Protein AF-A0A9K3HGU0-F1 (afdb_monomer_lite)

Secondary structure (DSSP, 8-state):
-EEEEEEETTTEEEEEEPHHHHHHHHHHHHHH-GGGGS---S--EEEEE----BTTS---HHHHHHHHHHHHHHHHHHHTT-EEEEE---B--STHHHHHHHHHHHHTTHHHHHHHHH--

Radius of gyration: 27.9 Å; chains: 1; bounding box: 53×41×74 Å

Structure (mmCIF, N/CA/C/O backbone):
data_AF-A0A9K3HGU0-F1
#
_entry.id   AF-A0A9K3HGU0-F1
#
loop_
_atom_site.group_PDB
_atom_site.id
_atom_site.type_symbol
_atom_site.label_atom_id
_atom_site.label_alt_id
_atom_site.label_comp_id
_atom_site.label_asym_id
_atom_site.label_entity_id
_atom_site.label_seq_id
_atom_site.pdbx_PDB_ins_code
_atom_site.Cartn_x
_atom_site.Cartn_y
_atom_site.Cartn_z
_atom_site.occupancy
_atom_site.B_iso_or_equiv
_atom_site.auth_seq_id
_atom_site.auth_comp_id
_atom_site.auth_asym_id
_atom_site.auth_atom_id
_atom_site.pdbx_PDB_model_num
ATOM 1 N N . MET A 1 1 ? -20.129 0.183 22.447 1.00 88.69 1 MET A N 1
ATOM 2 C CA . MET A 1 1 ? -18.922 0.789 21.840 1.00 88.69 1 MET A CA 1
ATOM 3 C C . MET A 1 1 ? -18.444 1.944 22.696 1.00 88.69 1 MET A C 1
ATOM 5 O O . MET A 1 1 ? -17.322 1.889 23.173 1.00 88.69 1 MET A O 1
ATOM 9 N N . ILE A 1 2 ? -19.290 2.945 22.929 1.00 96.25 2 ILE A N 1
ATOM 10 C CA . ILE A 1 2 ? -18.988 4.071 23.816 1.00 96.25 2 ILE A CA 1
ATOM 11 C C . ILE A 1 2 ? -19.365 3.699 25.256 1.00 96.25 2 ILE A C 1
ATOM 13 O O . ILE A 1 2 ? -20.399 3.070 25.466 1.00 96.25 2 ILE A O 1
ATOM 17 N N . GLU A 1 3 ? -18.506 4.040 26.212 1.00 97.25 3 GLU A N 1
ATOM 18 C CA . GLU A 1 3 ? -18.745 3.924 27.656 1.00 97.25 3 GLU A CA 1
ATOM 19 C C . GLU A 1 3 ? -19.292 5.232 28.226 1.00 97.25 3 GLU A C 1
ATOM 21 O O . GLU A 1 3 ? -20.269 5.224 28.966 1.00 97.25 3 GLU A O 1
ATOM 26 N N . SER A 1 4 ? -18.685 6.359 27.855 1.00 96.81 4 SER A N 1
ATOM 27 C CA . SER A 1 4 ? -19.144 7.685 28.256 1.00 96.81 4 SER A CA 1
ATOM 28 C C . SER A 1 4 ? -18.689 8.757 27.270 1.00 96.81 4 SER A C 1
ATOM 30 O O . SER A 1 4 ? -17.718 8.576 26.533 1.00 96.81 4 SER A O 1
ATOM 32 N N . CYS A 1 5 ? -19.393 9.887 27.278 1.00 97.00 5 CYS A N 1
ATOM 33 C CA . CYS A 1 5 ? -18.985 11.109 26.597 1.00 97.00 5 CYS A CA 1
ATOM 34 C C . CYS A 1 5 ? -18.947 12.254 27.611 1.00 97.00 5 CYS A C 1
ATOM 36 O O . CYS A 1 5 ? -19.800 12.315 28.496 1.00 97.00 5 CYS A O 1
ATOM 38 N N . SER A 1 6 ? -17.994 13.171 27.478 1.00 96.50 6 SER A N 1
ATOM 39 C CA . SER A 1 6 ? -17.927 14.380 28.302 1.00 96.50 6 SER A CA 1
ATOM 40 C C . SER A 1 6 ? -17.527 15.592 27.475 1.00 96.50 6 SER A C 1
ATOM 42 O O . SER A 1 6 ? -16.847 15.468 26.457 1.00 96.50 6 SER A O 1
ATOM 44 N N . ILE A 1 7 ? -17.968 16.772 27.906 1.00 96.81 7 ILE A N 1
ATOM 45 C CA . ILE A 1 7 ? -17.569 18.039 27.294 1.00 96.81 7 ILE A CA 1
ATOM 46 C C . ILE A 1 7 ? -16.316 18.540 28.015 1.00 96.81 7 ILE A C 1
ATOM 48 O O . ILE A 1 7 ? -16.264 18.525 29.245 1.00 96.81 7 ILE A O 1
ATOM 52 N N . ALA A 1 8 ? -15.313 18.980 27.261 1.00 94.56 8 ALA A N 1
ATOM 53 C CA . ALA A 1 8 ? -14.087 19.561 27.790 1.00 94.56 8 ALA A CA 1
ATOM 54 C C . ALA A 1 8 ? -13.837 20.962 27.220 1.00 94.56 8 ALA A C 1
ATOM 56 O O . ALA A 1 8 ? -13.962 21.200 26.015 1.00 94.56 8 ALA A O 1
ATOM 57 N N . GLY A 1 9 ? -13.442 21.885 28.101 1.00 90.75 9 GLY A N 1
ATOM 58 C CA . GLY A 1 9 ? -13.073 23.253 27.738 1.00 90.75 9 GLY A CA 1
ATOM 59 C C . GLY A 1 9 ? -14.160 23.966 26.914 1.00 90.75 9 GLY A C 1
ATOM 60 O O . GLY A 1 9 ? -15.333 23.890 27.277 1.00 90.75 9 GLY A O 1
ATOM 61 N N . PRO A 1 10 ? -13.807 24.642 25.804 1.00 92.75 10 PRO A N 1
ATOM 62 C CA . PRO A 1 10 ? -14.727 25.484 25.034 1.00 92.75 10 PRO A CA 1
ATOM 63 C C . PRO A 1 10 ? -15.706 24.707 24.130 1.00 92.75 10 PRO A C 1
ATOM 65 O O . PRO A 1 10 ? -16.311 25.310 23.249 1.00 92.75 10 PRO A O 1
ATOM 68 N N . GLY A 1 11 ? -15.862 23.388 24.312 1.00 94.38 11 GLY A N 1
ATOM 69 C CA . GLY A 1 11 ? -16.813 22.575 23.540 1.00 94.38 11 GLY A CA 1
ATOM 70 C C . GLY A 1 11 ? -16.237 21.323 22.874 1.00 94.38 11 GLY A C 1
ATOM 71 O O . GLY A 1 11 ? -16.867 20.782 21.968 1.00 94.38 11 GLY A O 1
ATOM 72 N N . PHE A 1 12 ? -15.064 20.835 23.290 1.00 96.69 12 PHE A N 1
ATOM 73 C CA . PHE A 1 12 ? -14.577 19.534 22.823 1.00 96.69 12 PHE A CA 1
ATOM 74 C C . PHE A 1 12 ? -15.437 18.403 23.385 1.00 96.69 12 PHE A C 1
ATOM 76 O O . PHE A 1 12 ? -15.878 18.476 24.530 1.00 96.69 12 PHE A O 1
ATOM 83 N N . ILE A 1 13 ? -15.632 17.337 22.607 1.00 96.50 13 ILE A N 1
ATOM 84 C CA . ILE A 1 13 ? -16.327 16.126 23.051 1.00 96.50 13 ILE A CA 1
ATOM 85 C C . ILE A 1 13 ? -15.296 15.015 23.216 1.00 96.50 13 ILE A C 1
ATOM 87 O O . ILE A 1 13 ? -14.752 14.501 22.239 1.00 96.50 13 ILE A O 1
ATOM 91 N N . ASN A 1 14 ? -15.057 14.620 24.460 1.00 97.19 14 ASN A N 1
ATOM 92 C CA . ASN A 1 14 ? -14.276 13.438 24.782 1.00 97.19 14 ASN A CA 1
ATOM 93 C C . ASN A 1 14 ? -15.184 12.214 24.724 1.00 97.19 14 ASN A C 1
ATOM 95 O O . ASN A 1 14 ? -16.240 12.196 25.353 1.00 97.19 14 ASN A O 1
ATOM 99 N N . VAL A 1 15 ? -14.758 11.177 24.005 1.00 97.50 15 VAL A N 1
ATOM 100 C CA . VAL A 1 15 ? -15.479 9.904 23.899 1.00 97.50 15 VAL A CA 1
ATOM 101 C C . VAL A 1 15 ? -14.618 8.807 24.508 1.00 97.50 15 VAL A C 1
ATOM 103 O O . VAL A 1 15 ? -13.548 8.487 23.991 1.00 97.50 15 VAL A O 1
ATOM 106 N N . LYS A 1 16 ? -15.086 8.205 25.601 1.00 97.50 16 LYS A N 1
ATOM 107 C CA . LYS A 1 16 ? -14.457 7.032 26.207 1.00 97.50 16 LYS A CA 1
ATOM 108 C C . LYS A 1 16 ? -15.035 5.773 25.571 1.00 97.50 16 LYS A C 1
ATOM 110 O O . LYS A 1 16 ? -16.247 5.560 25.587 1.00 97.50 16 LYS A O 1
ATOM 115 N N . LEU A 1 17 ? -14.176 4.926 25.015 1.00 98.06 17 LEU A N 1
ATOM 116 C CA . LEU A 1 17 ? -14.574 3.619 24.492 1.00 98.06 17 LEU A CA 1
ATOM 117 C C . LEU A 1 17 ? -14.695 2.598 25.630 1.00 98.06 17 LEU A C 1
ATOM 119 O O . LEU A 1 17 ? -13.874 2.584 26.539 1.00 98.06 17 LEU A O 1
ATOM 123 N N . SER A 1 18 ? -15.693 1.718 25.546 1.00 98.25 18 SER A N 1
ATOM 124 C CA . SER A 1 18 ? -15.898 0.634 26.515 1.00 98.25 18 SER A CA 1
ATOM 125 C C . SER A 1 18 ? -14.789 -0.407 26.428 1.00 98.25 18 SER A C 1
ATOM 127 O O . SER A 1 18 ? -14.543 -0.983 25.364 1.00 98.25 18 SER A O 1
ATOM 129 N N . THR A 1 19 ? -14.185 -0.717 27.576 1.00 97.81 19 THR A N 1
ATOM 130 C CA . THR A 1 19 ? -13.157 -1.759 27.709 1.00 97.81 19 THR A CA 1
ATOM 131 C C . THR A 1 19 ? -13.665 -3.126 27.253 1.00 97.81 19 THR A C 1
ATOM 133 O O . THR A 1 19 ? -12.965 -3.828 26.529 1.00 97.81 19 THR A O 1
ATOM 136 N N . GLN A 1 20 ? -14.902 -3.498 27.604 1.00 97.69 20 GLN A N 1
ATOM 137 C CA . GLN A 1 20 ? -15.508 -4.765 27.178 1.00 97.69 20 GLN A CA 1
ATOM 138 C C . GLN A 1 20 ? -15.674 -4.817 25.657 1.00 97.69 20 GLN A C 1
ATOM 140 O O . GLN A 1 20 ? -15.441 -5.855 25.036 1.00 97.69 20 GLN A O 1
ATOM 145 N N . TRP A 1 21 ? -16.050 -3.692 25.039 1.00 97.00 21 TRP A N 1
ATOM 146 C CA . TRP A 1 21 ? -16.152 -3.605 23.586 1.00 97.00 21 TRP A CA 1
ATOM 147 C C . TRP A 1 21 ? -14.779 -3.744 22.915 1.00 97.00 21 TRP A C 1
ATOM 149 O O . TRP A 1 21 ? -14.661 -4.516 21.967 1.00 97.00 21 TRP A O 1
ATOM 159 N N . ILE A 1 22 ? -13.739 -3.071 23.425 1.00 96.38 22 ILE A N 1
ATOM 160 C CA . ILE A 1 22 ? -12.362 -3.201 22.915 1.00 96.38 22 ILE A CA 1
ATOM 161 C C . ILE A 1 22 ? -11.868 -4.649 23.049 1.00 96.38 22 ILE A C 1
ATOM 163 O O . ILE A 1 22 ? -11.382 -5.216 22.072 1.00 96.38 22 ILE A O 1
ATOM 167 N N . ALA A 1 23 ? -12.044 -5.271 24.218 1.00 96.88 23 ALA A N 1
ATOM 168 C CA . ALA A 1 23 ? -11.620 -6.648 24.471 1.00 96.88 23 ALA A CA 1
ATOM 169 C C . ALA A 1 23 ? -12.283 -7.635 23.500 1.00 96.88 23 ALA A C 1
ATOM 171 O O . ALA A 1 23 ? -11.595 -8.434 22.866 1.00 96.88 23 ALA A O 1
ATOM 172 N N . LYS A 1 24 ? -13.604 -7.518 23.302 1.00 95.44 24 LYS A N 1
ATOM 173 C CA . LYS A 1 24 ? -14.336 -8.340 22.329 1.00 95.44 24 LYS A CA 1
ATOM 174 C C . LYS A 1 24 ? -13.824 -8.127 20.903 1.00 95.44 24 LYS A C 1
ATOM 176 O O . LYS A 1 24 ? -13.688 -9.080 20.147 1.00 95.44 24 LYS A O 1
ATOM 181 N N . ARG A 1 25 ? -13.509 -6.886 20.522 1.00 93.19 25 ARG A N 1
ATOM 182 C CA . ARG A 1 25 ? -12.951 -6.588 19.197 1.00 93.19 25 ARG A CA 1
ATOM 183 C C . ARG A 1 25 ? -11.579 -7.235 18.993 1.00 93.19 25 ARG A C 1
ATOM 185 O O . ARG A 1 25 ? -11.366 -7.846 17.951 1.00 93.19 25 ARG A O 1
ATOM 192 N N . ILE A 1 26 ? -10.686 -7.156 19.976 1.00 94.12 26 ILE A N 1
ATOM 193 C CA . ILE A 1 26 ? -9.373 -7.819 19.916 1.00 94.12 26 ILE A CA 1
ATOM 194 C C . ILE A 1 26 ? -9.542 -9.342 19.842 1.00 94.12 26 ILE A C 1
ATOM 196 O O . ILE A 1 26 ? -8.892 -9.984 19.023 1.00 94.12 26 ILE A O 1
ATOM 200 N N . GLN A 1 27 ? -10.449 -9.923 20.632 1.00 95.19 27 GLN A N 1
ATOM 201 C CA . GLN A 1 27 ? -10.735 -11.359 20.587 1.00 95.19 27 GLN A CA 1
ATOM 202 C C . GLN A 1 27 ? -11.214 -11.807 19.199 1.00 95.19 27 GLN A C 1
ATOM 204 O O . GLN A 1 27 ? -10.712 -12.800 18.675 1.00 95.19 27 GLN A O 1
ATOM 209 N N . ASN A 1 28 ? -12.128 -11.057 18.577 1.00 93.69 28 ASN A N 1
ATOM 210 C CA . ASN A 1 28 ? -12.572 -11.331 17.210 1.00 93.69 28 ASN A CA 1
ATOM 211 C C . ASN A 1 28 ? -11.401 -11.250 16.215 1.00 93.69 28 ASN A C 1
ATOM 213 O O . ASN A 1 28 ? -11.264 -12.112 15.363 1.00 93.69 28 ASN A O 1
ATOM 217 N N . MET A 1 29 ? -10.498 -10.271 16.350 1.00 93.56 29 MET A N 1
ATOM 218 C CA . MET A 1 29 ? -9.301 -10.182 15.496 1.00 93.56 29 MET A CA 1
ATOM 219 C C . MET A 1 29 ? -8.394 -11.417 15.613 1.00 93.56 29 MET A C 1
ATOM 221 O O . MET A 1 29 ? -7.845 -11.872 14.614 1.00 93.56 29 MET A O 1
ATOM 225 N N . LEU A 1 30 ? -8.230 -11.952 16.827 1.00 94.00 30 LEU A N 1
ATOM 226 C CA . LEU A 1 30 ? -7.400 -13.133 17.084 1.00 94.00 30 LEU A CA 1
ATOM 227 C C . LEU A 1 30 ? -8.039 -14.435 16.582 1.00 94.00 30 LEU A C 1
ATOM 229 O O . LEU A 1 30 ? -7.318 -15.357 16.216 1.00 94.00 30 LEU A O 1
ATOM 233 N N . THR A 1 31 ? -9.370 -14.517 16.590 1.00 95.56 31 THR A N 1
ATOM 234 C CA . THR A 1 31 ? -10.122 -15.734 16.235 1.00 95.56 31 THR A CA 1
ATOM 235 C C . THR A 1 31 ? -10.504 -15.778 14.758 1.00 95.56 31 THR A C 1
ATOM 237 O O . THR A 1 31 ? -10.303 -16.801 14.112 1.00 95.56 31 THR A O 1
ATOM 240 N N . ASP A 1 32 ? -10.979 -14.660 14.210 1.00 93.81 32 ASP A N 1
ATOM 241 C CA . ASP A 1 32 ? -11.425 -14.541 12.818 1.00 93.81 32 ASP A CA 1
ATOM 242 C C . ASP A 1 32 ? -10.279 -14.143 11.862 1.00 93.81 32 ASP A C 1
ATOM 244 O O . ASP A 1 32 ? -10.430 -14.186 10.640 1.00 93.81 32 ASP A O 1
ATOM 248 N N . GLY A 1 33 ? -9.121 -13.751 12.409 1.00 92.50 33 GLY A N 1
ATOM 249 C CA . GLY A 1 33 ? -7.936 -13.319 11.667 1.00 92.50 33 GLY A CA 1
ATOM 250 C C . GLY A 1 33 ? -7.921 -11.823 11.330 1.00 92.50 33 GLY A C 1
ATOM 251 O O . GLY A 1 33 ? -8.960 -11.166 11.205 1.00 92.50 33 GLY A O 1
ATOM 252 N N . ILE A 1 34 ? -6.713 -11.271 11.151 1.00 90.62 34 ILE A N 1
ATOM 253 C CA . ILE A 1 34 ? -6.501 -9.829 10.931 1.00 90.62 34 ILE A CA 1
ATOM 254 C C . ILE A 1 34 ? -7.133 -9.331 9.625 1.00 90.62 34 ILE A C 1
ATOM 256 O O . ILE A 1 34 ? -7.634 -8.216 9.574 1.00 90.62 34 ILE A O 1
ATOM 260 N N . ASP A 1 35 ? -7.230 -10.187 8.609 1.00 86.94 35 ASP A N 1
ATOM 261 C CA . ASP A 1 35 ? -7.841 -9.884 7.312 1.00 86.94 35 ASP A CA 1
ATOM 262 C C . ASP A 1 35 ? -9.284 -9.368 7.398 1.00 86.94 35 ASP A C 1
ATOM 264 O O . ASP A 1 35 ? -9.722 -8.598 6.541 1.00 86.94 35 ASP A O 1
ATOM 268 N N . THR A 1 36 ? -10.033 -9.752 8.437 1.00 84.94 36 THR A N 1
ATOM 269 C CA . THR A 1 36 ? -11.402 -9.257 8.668 1.00 84.94 36 THR A CA 1
ATOM 270 C C . THR A 1 36 ? -11.454 -7.768 9.017 1.00 84.94 36 THR A C 1
ATOM 272 O O . THR A 1 36 ? -12.505 -7.137 8.889 1.00 84.94 36 THR A O 1
ATOM 275 N N . TRP A 1 37 ? -10.316 -7.190 9.407 1.00 89.31 37 TRP A N 1
ATOM 276 C CA . TRP A 1 37 ? -10.149 -5.779 9.750 1.00 89.31 37 TRP A CA 1
ATOM 277 C C . TRP A 1 37 ? -9.667 -4.918 8.590 1.00 89.31 37 TRP A C 1
ATOM 279 O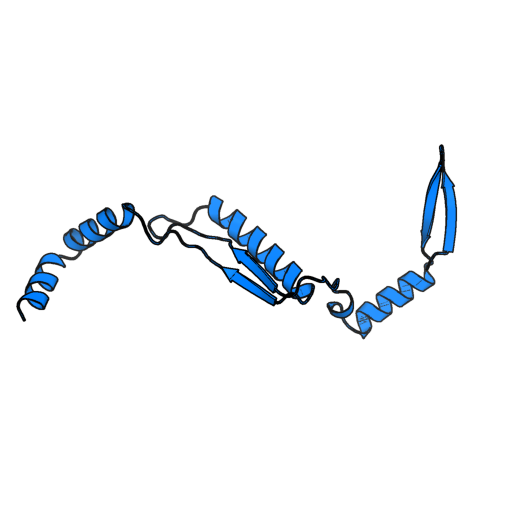 O . TRP A 1 37 ? -9.536 -3.702 8.750 1.00 89.31 37 TRP A O 1
ATOM 289 N N . ALA A 1 38 ? -9.406 -5.516 7.430 1.00 91.19 38 ALA A N 1
ATOM 290 C CA . ALA A 1 38 ? -9.089 -4.763 6.234 1.00 91.19 38 ALA A CA 1
ATOM 291 C C . ALA A 1 38 ? -10.196 -3.736 5.926 1.00 91.19 38 ALA A C 1
ATOM 293 O O . ALA A 1 38 ? -11.370 -4.114 5.805 1.00 91.19 38 ALA A O 1
ATOM 294 N N . PRO A 1 39 ? -9.862 -2.440 5.780 1.00 91.69 39 PRO A N 1
ATOM 295 C CA . PRO A 1 39 ? -10.843 -1.456 5.360 1.00 91.69 39 PRO A CA 1
ATOM 296 C C . PRO A 1 39 ? -11.325 -1.818 3.956 1.00 91.69 39 PRO A C 1
ATOM 298 O O . PRO A 1 39 ? -10.528 -2.070 3.056 1.00 91.69 39 PRO A O 1
ATOM 301 N N . ARG A 1 40 ? -12.643 -1.851 3.754 1.00 91.12 40 ARG A N 1
ATOM 302 C CA . ARG A 1 40 ? -13.211 -2.096 2.427 1.00 91.12 40 ARG A CA 1
ATOM 303 C C . ARG A 1 40 ? -13.353 -0.778 1.693 1.00 91.12 40 ARG A C 1
ATOM 305 O O . ARG A 1 40 ? -14.206 0.040 2.031 1.00 91.12 40 ARG A O 1
ATOM 312 N N . LEU A 1 41 ? -12.500 -0.584 0.698 1.00 93.06 41 LEU A N 1
ATOM 313 C CA . LEU A 1 41 ? -12.555 0.576 -0.178 1.00 93.06 41 LEU A CA 1
ATOM 314 C C . LEU A 1 41 ? -13.580 0.334 -1.292 1.00 93.06 41 LEU A C 1
ATOM 316 O O . LEU A 1 41 ? -13.774 -0.789 -1.749 1.00 93.06 41 LEU A O 1
ATOM 320 N N . SER A 1 42 ? -14.225 1.401 -1.762 1.00 94.56 42 SER A N 1
ATOM 321 C CA . SER A 1 42 ? -15.090 1.348 -2.952 1.00 94.56 42 SER A CA 1
ATOM 322 C C . SER A 1 42 ? -14.296 1.172 -4.255 1.00 94.56 42 SER A C 1
ATOM 324 O O . SER A 1 42 ? -14.866 0.869 -5.305 1.00 94.56 42 SER A O 1
ATOM 326 N N . VAL A 1 43 ? -12.976 1.358 -4.192 1.00 93.81 43 VAL A N 1
ATOM 327 C CA . VAL A 1 43 ? -12.049 1.196 -5.310 1.00 93.81 43 VAL A CA 1
ATOM 328 C C . VAL A 1 43 ? -11.906 -0.286 -5.641 1.00 93.81 43 VAL A C 1
ATOM 330 O O . VAL A 1 43 ? -11.468 -1.075 -4.812 1.00 93.81 43 VAL A O 1
ATOM 333 N N . LYS A 1 44 ? -12.248 -0.664 -6.875 1.00 93.44 44 LYS A N 1
ATOM 334 C CA . LYS A 1 44 ? -12.138 -2.057 -7.333 1.00 93.44 44 LYS A CA 1
ATOM 335 C C . LYS A 1 44 ? -10.740 -2.415 -7.821 1.00 93.44 44 LYS A C 1
ATOM 337 O O . LYS A 1 44 ? -10.294 -3.531 -7.594 1.00 93.44 44 LYS A O 1
ATOM 342 N N . ARG A 1 45 ? -10.071 -1.480 -8.501 1.00 97.19 45 ARG A N 1
ATOM 343 C CA . ARG A 1 45 ? -8.759 -1.691 -9.114 1.00 97.19 45 ARG A CA 1
ATOM 344 C C . ARG A 1 45 ? -7.890 -0.447 -8.987 1.00 97.19 45 ARG A C 1
ATOM 346 O O . ARG A 1 45 ? -8.393 0.663 -9.150 1.00 97.19 45 ARG A O 1
ATOM 353 N N . ALA A 1 46 ? -6.600 -0.645 -8.747 1.00 97.50 46 ALA A N 1
ATOM 354 C CA . ALA A 1 46 ? -5.593 0.406 -8.708 1.00 97.50 46 ALA A CA 1
ATOM 355 C C . ALA A 1 46 ? -4.350 -0.013 -9.499 1.00 97.50 46 ALA A C 1
ATOM 357 O O . ALA A 1 46 ? -3.995 -1.189 -9.544 1.00 97.50 46 ALA A O 1
ATOM 358 N N . ILE A 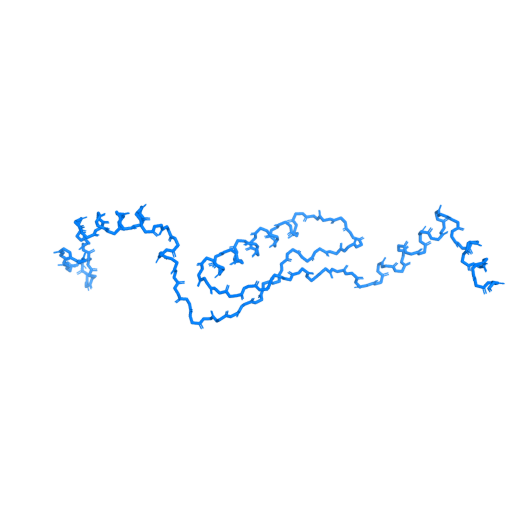1 47 ? -3.681 0.957 -10.117 1.00 98.12 47 ILE A N 1
ATOM 359 C CA . ILE A 1 47 ? -2.367 0.761 -10.730 1.00 98.12 47 ILE A CA 1
ATOM 360 C C . ILE A 1 47 ? -1.360 1.513 -9.871 1.00 98.12 47 ILE A C 1
ATOM 362 O O . ILE A 1 47 ? -1.569 2.688 -9.575 1.00 98.12 47 ILE A O 1
ATOM 366 N N . VAL A 1 48 ? -0.287 0.838 -9.469 1.00 97.62 48 VAL A N 1
ATOM 367 C CA . VAL A 1 48 ? 0.807 1.449 -8.708 1.00 97.62 48 VAL A CA 1
ATOM 368 C C . VAL A 1 48 ? 2.068 1.338 -9.547 1.00 97.62 48 VAL A C 1
ATOM 370 O O . VAL A 1 48 ? 2.570 0.234 -9.754 1.00 97.62 48 VAL A O 1
ATOM 373 N N . ASP A 1 49 ? 2.544 2.473 -10.050 1.00 96.88 49 ASP A N 1
ATOM 374 C CA . ASP A 1 49 ? 3.804 2.579 -10.785 1.00 96.88 49 ASP A CA 1
ATOM 375 C C . ASP A 1 49 ? 4.909 3.058 -9.845 1.00 96.88 49 ASP A C 1
ATOM 377 O O . ASP A 1 49 ? 4.773 4.096 -9.190 1.00 96.88 49 ASP A O 1
ATOM 381 N N . PHE A 1 50 ? 5.965 2.261 -9.713 1.00 95.62 50 PHE A N 1
ATOM 382 C CA . PHE A 1 50 ? 7.037 2.513 -8.764 1.00 95.62 50 PHE A CA 1
ATOM 383 C C . PHE A 1 50 ? 8.329 1.783 -9.151 1.00 95.62 50 PHE A C 1
ATOM 385 O O . PHE A 1 50 ? 8.357 0.946 -10.050 1.00 95.62 50 PHE A O 1
ATOM 392 N N . SER A 1 51 ? 9.412 2.077 -8.427 1.00 92.88 51 SER A N 1
ATOM 393 C CA . SER A 1 51 ? 10.788 1.685 -8.763 1.00 92.88 51 SER A CA 1
ATOM 394 C C . SER A 1 51 ? 11.331 2.428 -9.987 1.00 92.88 51 SER A C 1
ATOM 396 O O . SER A 1 51 ? 12.140 3.341 -9.816 1.00 92.88 51 SER A O 1
ATOM 398 N N . SER A 1 52 ? 10.857 2.071 -11.182 1.00 89.62 52 SER A N 1
ATOM 399 C CA . SER A 1 52 ? 11.111 2.716 -12.478 1.00 89.62 52 SER A CA 1
ATOM 400 C C . SER A 1 52 ? 12.567 3.163 -12.711 1.00 89.62 52 SER A C 1
ATOM 402 O O . SER A 1 52 ? 12.804 4.333 -13.021 1.00 89.62 52 SER A O 1
ATOM 404 N N . PRO A 1 53 ? 13.574 2.274 -12.540 1.00 89.38 53 PRO A N 1
ATOM 405 C CA . PRO A 1 53 ? 14.966 2.616 -12.801 1.00 89.38 53 PRO A CA 1
ATOM 406 C C . PRO A 1 53 ? 15.243 2.773 -14.299 1.00 89.38 53 PRO A C 1
ATOM 408 O O . PRO A 1 53 ? 14.610 2.139 -15.144 1.00 89.38 53 PRO A O 1
ATOM 411 N N . ASN A 1 54 ? 16.242 3.585 -14.637 1.00 83.81 54 ASN A N 1
ATOM 412 C CA . ASN A 1 54 ? 16.782 3.651 -15.994 1.00 83.81 54 ASN A CA 1
ATOM 413 C C . ASN A 1 54 ? 17.762 2.490 -16.214 1.00 83.81 54 ASN A C 1
ATOM 415 O O . ASN A 1 54 ? 18.767 2.419 -15.516 1.00 83.81 54 ASN A O 1
ATOM 419 N N . ILE A 1 55 ? 17.493 1.610 -17.181 1.00 83.12 55 ILE A N 1
ATOM 420 C CA . ILE A 1 55 ? 18.272 0.375 -17.405 1.00 83.12 55 ILE A CA 1
ATOM 421 C C . ILE A 1 55 ? 19.707 0.674 -17.855 1.00 83.12 55 ILE A C 1
ATOM 423 O O . ILE A 1 55 ? 20.628 -0.084 -17.569 1.00 83.12 55 ILE A O 1
ATOM 427 N N . ALA A 1 56 ? 19.917 1.804 -18.526 1.00 75.44 56 ALA A N 1
ATOM 428 C CA . ALA A 1 56 ? 21.231 2.226 -18.993 1.00 75.44 56 ALA A CA 1
ATOM 429 C C . ALA A 1 56 ? 22.109 2.836 -17.881 1.00 75.44 56 ALA A C 1
ATOM 431 O O . ALA A 1 56 ? 23.210 3.313 -18.162 1.00 75.44 56 ALA A O 1
ATOM 432 N N . LYS A 1 57 ? 21.632 2.872 -16.628 1.00 74.94 57 LYS A N 1
ATOM 433 C CA . LYS A 1 57 ? 22.371 3.367 -15.461 1.00 74.94 57 LYS A CA 1
ATOM 434 C C . LYS A 1 57 ? 22.205 2.416 -14.280 1.00 74.94 57 LYS A C 1
ATOM 436 O O . LYS A 1 57 ? 21.212 1.707 -14.165 1.00 74.94 57 LYS A O 1
ATOM 441 N N . GLU A 1 58 ? 23.166 2.432 -13.362 1.00 79.88 58 GLU A N 1
ATOM 442 C CA . GLU A 1 58 ? 23.030 1.671 -12.123 1.00 79.88 58 GLU A CA 1
ATOM 443 C C . GLU A 1 58 ? 21.853 2.177 -11.280 1.00 79.88 58 GLU A C 1
ATOM 445 O O . GLU A 1 58 ? 21.576 3.381 -11.178 1.00 79.88 58 GLU A O 1
ATOM 450 N N . MET A 1 59 ? 21.163 1.240 -10.633 1.00 78.69 59 MET A N 1
ATOM 451 C CA . MET A 1 59 ? 20.104 1.571 -9.694 1.00 78.69 59 MET A CA 1
ATOM 452 C C . MET A 1 59 ? 20.704 2.258 -8.461 1.00 78.69 59 MET A C 1
ATOM 454 O O . MET A 1 59 ? 21.400 1.636 -7.667 1.00 78.69 59 MET A O 1
ATOM 458 N N . HIS A 1 60 ? 20.400 3.542 -8.273 1.00 81.81 60 HIS A N 1
ATOM 459 C CA . HIS A 1 60 ? 20.820 4.302 -7.091 1.00 81.81 60 HIS A CA 1
ATOM 460 C C . HIS A 1 60 ? 19.694 4.483 -6.053 1.00 81.81 60 HIS A C 1
ATOM 462 O O . HIS A 1 60 ? 18.519 4.210 -6.315 1.00 81.81 60 HIS A O 1
ATOM 468 N N . VAL A 1 61 ? 20.047 5.027 -4.878 1.00 80.06 61 VAL A N 1
ATOM 469 C CA . VAL A 1 61 ? 19.155 5.259 -3.715 1.00 80.06 61 VAL A CA 1
ATOM 470 C C . VAL A 1 61 ? 17.871 6.043 -4.036 1.00 80.06 61 VAL A C 1
ATOM 472 O O . VAL A 1 61 ? 16.860 5.907 -3.348 1.00 80.06 61 VAL A O 1
ATOM 475 N N . GLY A 1 62 ? 17.872 6.821 -5.123 1.00 77.12 62 GLY A N 1
ATOM 476 C CA . GLY A 1 62 ? 16.690 7.542 -5.600 1.00 77.12 62 GLY A CA 1
ATOM 477 C C . GLY A 1 62 ? 15.557 6.599 -6.013 1.00 77.12 62 GLY A C 1
ATOM 478 O O . GLY A 1 62 ? 14.403 6.840 -5.654 1.00 77.12 62 GLY A O 1
ATOM 479 N N . HIS A 1 63 ? 15.889 5.487 -6.677 1.00 83.31 63 HIS A N 1
ATOM 480 C CA . HIS A 1 63 ? 14.923 4.457 -7.060 1.00 83.31 63 HIS A CA 1
ATOM 481 C C . HIS A 1 63 ? 14.515 3.595 -5.864 1.00 83.31 63 HIS A C 1
ATOM 483 O O . HIS A 1 63 ? 13.361 3.191 -5.779 1.00 83.31 63 HIS A O 1
ATOM 489 N N . LEU A 1 64 ? 15.411 3.377 -4.891 1.00 88.81 64 LEU A N 1
ATOM 490 C CA . LEU A 1 64 ? 15.113 2.587 -3.689 1.00 88.81 64 LEU A CA 1
ATOM 491 C C . LEU A 1 64 ? 13.935 3.167 -2.893 1.00 88.81 64 LEU A C 1
ATOM 493 O O . LEU A 1 64 ? 13.054 2.425 -2.463 1.00 88.81 64 LEU A O 1
ATOM 497 N N . ARG A 1 65 ? 13.875 4.497 -2.751 1.00 92.00 65 ARG A N 1
ATOM 498 C CA . ARG A 1 65 ? 12.746 5.173 -2.098 1.00 92.00 65 ARG A CA 1
ATOM 499 C C . ARG A 1 65 ? 11.423 4.888 -2.814 1.00 92.00 65 ARG A C 1
ATOM 501 O O . ARG A 1 65 ? 10.442 4.553 -2.156 1.00 92.00 65 ARG A O 1
ATOM 508 N N . SER A 1 66 ? 11.407 5.010 -4.144 1.00 91.88 66 SER A N 1
ATOM 509 C CA . SER A 1 66 ? 10.223 4.702 -4.958 1.00 91.88 66 SER A CA 1
ATOM 510 C C . SER A 1 66 ? 9.827 3.232 -4.806 1.00 91.88 66 SER A C 1
ATOM 512 O O . SER A 1 66 ? 8.664 2.939 -4.541 1.00 91.88 66 SER A O 1
ATOM 514 N N . THR A 1 67 ? 10.804 2.319 -4.859 1.00 94.44 67 THR A N 1
ATOM 515 C CA . THR A 1 67 ? 10.606 0.878 -4.653 1.00 94.44 67 THR A CA 1
ATOM 516 C C . THR A 1 67 ? 9.892 0.577 -3.331 1.00 94.44 67 THR A C 1
ATOM 518 O O . THR A 1 67 ? 8.865 -0.096 -3.324 1.00 94.44 67 THR A O 1
ATOM 521 N N . ILE A 1 68 ? 10.404 1.101 -2.212 1.00 95.75 68 ILE A N 1
ATOM 522 C CA . ILE A 1 68 ? 9.871 0.809 -0.871 1.00 95.75 68 ILE A CA 1
ATOM 523 C C . ILE A 1 68 ? 8.476 1.413 -0.680 1.00 95.75 68 ILE A C 1
ATOM 525 O O . ILE A 1 68 ? 7.564 0.735 -0.202 1.00 95.75 68 ILE A O 1
ATOM 529 N N . ILE A 1 69 ? 8.297 2.686 -1.045 1.00 96.69 69 ILE A N 1
ATOM 530 C CA . ILE A 1 69 ? 7.021 3.386 -0.846 1.00 96.69 69 ILE A CA 1
ATOM 531 C C . ILE A 1 69 ? 5.938 2.774 -1.735 1.00 96.69 69 ILE A C 1
ATOM 533 O O . ILE A 1 69 ? 4.840 2.494 -1.256 1.00 96.69 69 ILE A O 1
ATOM 537 N N . GLY A 1 70 ? 6.247 2.530 -3.009 1.00 97.06 70 GLY A N 1
ATOM 538 C CA . GLY A 1 70 ? 5.299 1.954 -3.954 1.00 97.06 70 GLY A CA 1
ATOM 539 C C . GLY A 1 70 ? 4.860 0.546 -3.564 1.00 97.06 70 GLY A C 1
ATOM 540 O O . GLY A 1 70 ? 3.660 0.275 -3.549 1.00 97.06 70 GLY A O 1
ATOM 541 N N . ASP A 1 71 ? 5.793 -0.322 -3.153 1.00 97.88 71 ASP A N 1
ATOM 542 C CA . ASP A 1 71 ? 5.428 -1.668 -2.697 1.00 97.88 71 ASP A CA 1
ATOM 543 C C . ASP A 1 71 ? 4.591 -1.627 -1.410 1.00 97.88 71 ASP A C 1
ATOM 545 O O . ASP A 1 71 ? 3.606 -2.354 -1.285 1.00 97.88 71 ASP A O 1
ATOM 549 N N . THR A 1 72 ? 4.917 -0.722 -0.479 1.00 98.19 72 THR A N 1
ATOM 550 C CA . THR A 1 72 ? 4.128 -0.521 0.748 1.00 98.19 72 THR A CA 1
ATOM 551 C C . THR A 1 72 ? 2.693 -0.100 0.424 1.00 98.19 72 THR A C 1
ATOM 553 O O . THR A 1 72 ? 1.747 -0.690 0.945 1.00 98.19 72 THR A O 1
ATOM 556 N N . ILE A 1 73 ? 2.509 0.869 -0.479 1.00 97.50 73 ILE A N 1
ATOM 557 C CA . ILE A 1 73 ? 1.178 1.321 -0.912 1.00 97.50 73 ILE A CA 1
ATOM 558 C C . ILE A 1 73 ? 0.418 0.187 -1.607 1.00 97.50 73 ILE A C 1
ATOM 560 O O . ILE A 1 73 ? -0.756 -0.036 -1.306 1.00 97.50 73 ILE A O 1
ATOM 564 N N . ALA A 1 74 ? 1.076 -0.560 -2.499 1.00 98.06 74 ALA A N 1
ATOM 565 C CA . ALA A 1 74 ? 0.464 -1.690 -3.190 1.00 98.06 74 ALA A CA 1
ATOM 566 C C . ALA A 1 74 ? -0.043 -2.747 -2.195 1.00 98.06 74 ALA A C 1
ATOM 568 O O . ALA A 1 74 ? -1.195 -3.165 -2.285 1.00 98.06 74 ALA A O 1
ATOM 569 N N . ARG A 1 75 ? 0.762 -3.098 -1.182 1.00 97.25 75 ARG A N 1
ATOM 570 C CA . ARG A 1 75 ? 0.361 -4.029 -0.113 1.00 97.25 75 ARG A CA 1
ATOM 571 C C . ARG A 1 75 ? -0.810 -3.512 0.718 1.00 97.25 75 ARG A C 1
ATOM 573 O O . ARG A 1 75 ? -1.698 -4.286 1.056 1.00 97.25 75 ARG A O 1
ATOM 580 N N . MET A 1 76 ? -0.840 -2.219 1.049 1.00 96.25 76 MET A N 1
ATOM 581 C CA . MET A 1 76 ? -1.958 -1.621 1.795 1.00 96.25 76 MET A CA 1
ATOM 582 C C . MET A 1 76 ? -3.275 -1.685 1.006 1.00 96.25 76 MET A C 1
ATOM 584 O O . MET A 1 76 ? -4.335 -1.966 1.575 1.00 96.25 76 MET A O 1
ATOM 588 N N . LEU A 1 77 ? -3.216 -1.450 -0.307 1.00 97.00 77 LEU A N 1
ATOM 589 C CA . LEU A 1 77 ? -4.370 -1.545 -1.201 1.00 97.00 77 LEU A CA 1
ATOM 590 C C . LEU A 1 77 ? -4.849 -2.996 -1.362 1.00 97.00 77 LEU A C 1
ATOM 592 O O . LEU A 1 77 ? -6.046 -3.257 -1.251 1.00 97.00 77 LEU A O 1
ATOM 596 N N . GLU A 1 78 ? -3.933 -3.949 -1.537 1.00 96.12 78 GLU A N 1
ATOM 597 C CA . GLU A 1 78 ? -4.264 -5.381 -1.591 1.00 96.12 78 GLU A CA 1
ATOM 598 C C . GLU A 1 78 ? -4.854 -5.894 -0.282 1.00 96.12 78 GLU A C 1
ATOM 600 O O . GLU A 1 78 ? -5.831 -6.645 -0.289 1.00 96.12 78 GLU A O 1
ATOM 605 N N . TYR A 1 79 ? -4.300 -5.455 0.851 1.00 95.88 79 TYR A N 1
ATOM 606 C CA . TYR A 1 79 ? -4.858 -5.755 2.163 1.00 95.88 79 TYR A CA 1
ATOM 607 C C . TYR A 1 79 ? -6.314 -5.281 2.240 1.00 95.88 79 TYR A C 1
ATOM 609 O O . TYR A 1 79 ? -7.185 -6.043 2.650 1.00 95.88 79 TYR A O 1
ATOM 617 N N . SER A 1 80 ? -6.598 -4.093 1.696 1.00 95.75 80 SER A N 1
ATOM 618 C CA . SER A 1 80 ? -7.942 -3.508 1.543 1.00 95.75 80 SER A CA 1
ATOM 619 C C . SER A 1 80 ? -8.811 -4.170 0.453 1.00 95.75 80 SER A C 1
ATOM 621 O O . SER A 1 80 ? -9.891 -3.671 0.129 1.00 95.75 80 SER A O 1
ATOM 623 N N . LYS A 1 81 ? -8.359 -5.302 -0.107 1.00 94.44 81 LYS A N 1
ATOM 624 C CA . LYS A 1 81 ? -9.016 -6.114 -1.147 1.00 94.44 81 LYS A CA 1
ATOM 625 C C . LYS A 1 81 ? -9.221 -5.391 -2.487 1.00 94.44 81 LYS A C 1
ATOM 627 O O . LYS A 1 81 ? -10.113 -5.753 -3.253 1.00 94.44 81 LYS A O 1
ATOM 632 N N . VAL 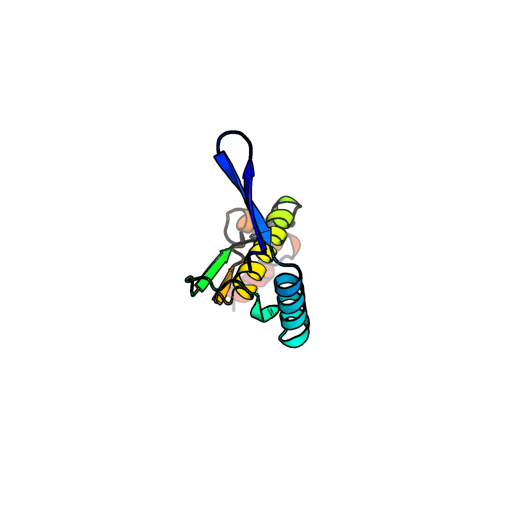A 1 82 ? -8.387 -4.394 -2.780 1.00 97.44 82 VAL A N 1
ATOM 633 C CA . VAL A 1 82 ? -8.308 -3.761 -4.103 1.00 97.44 82 VAL A CA 1
ATOM 634 C C . VAL A 1 82 ? -7.494 -4.659 -5.038 1.00 97.44 82 VAL A C 1
ATOM 636 O O . VAL A 1 82 ? -6.454 -5.179 -4.641 1.00 97.44 82 VAL A O 1
ATOM 639 N N . ASP A 1 83 ? -7.936 -4.822 -6.285 1.00 97.88 83 ASP A N 1
ATOM 640 C CA . ASP A 1 83 ? -7.140 -5.468 -7.333 1.00 97.88 83 ASP A CA 1
ATOM 641 C C . ASP A 1 83 ? -5.996 -4.531 -7.759 1.00 97.88 83 ASP A C 1
ATOM 643 O O . ASP A 1 83 ? -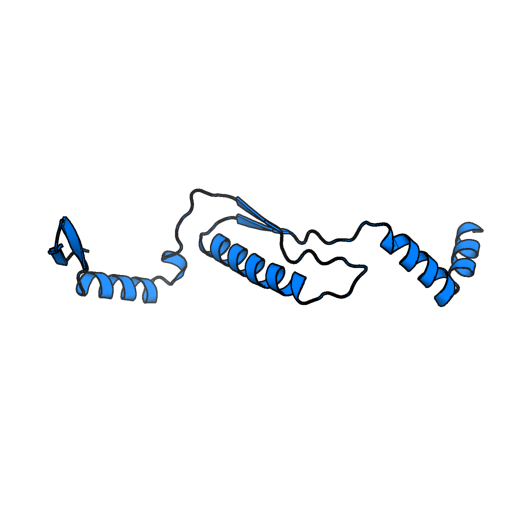6.236 -3.480 -8.361 1.00 97.88 83 ASP A O 1
ATOM 647 N N . VAL A 1 84 ? -4.755 -4.857 -7.395 1.00 98.38 84 VAL A N 1
ATOM 648 C CA . VAL A 1 84 ? -3.600 -3.980 -7.627 1.00 98.38 84 VAL A CA 1
ATOM 649 C C . VAL A 1 84 ? -2.733 -4.498 -8.764 1.00 98.38 84 VAL A C 1
ATOM 651 O O . VAL A 1 84 ? -2.123 -5.562 -8.686 1.00 98.38 84 VAL A O 1
ATOM 654 N N . LEU A 1 85 ? -2.580 -3.669 -9.793 1.00 98.19 85 LEU A N 1
ATOM 655 C CA . LEU A 1 85 ? -1.616 -3.877 -10.862 1.00 98.19 85 LEU A CA 1
ATOM 656 C C . LEU A 1 85 ? -0.347 -3.072 -10.575 1.00 98.19 85 LEU A C 1
ATOM 658 O O . LEU A 1 85 ? -0.319 -1.849 -10.716 1.00 98.19 85 LEU A O 1
ATOM 662 N N . ARG A 1 86 ? 0.725 -3.768 -10.200 1.00 98.19 86 ARG A N 1
ATOM 663 C CA . ARG A 1 86 ? 2.053 -3.165 -10.051 1.00 98.19 86 ARG A CA 1
ATOM 664 C C . ARG A 1 86 ? 2.684 -2.943 -11.421 1.00 98.19 86 ARG A C 1
ATOM 666 O O . ARG A 1 86 ? 2.708 -3.853 -12.252 1.00 98.19 86 ARG A O 1
ATOM 673 N N . ARG A 1 87 ? 3.208 -1.746 -11.656 1.00 96.88 87 ARG A N 1
ATOM 674 C CA . ARG A 1 87 ? 3.970 -1.392 -12.852 1.00 96.88 87 ARG A CA 1
ATOM 675 C C . ARG A 1 87 ? 5.354 -0.907 -12.451 1.00 96.88 87 ARG A C 1
ATOM 677 O O . ARG A 1 87 ? 5.522 -0.254 -11.430 1.00 96.88 87 ARG A O 1
ATOM 684 N N . ASN A 1 88 ? 6.325 -1.302 -13.261 1.00 93.25 88 ASN A N 1
ATOM 685 C CA . ASN A 1 88 ? 7.689 -0.819 -13.188 1.00 93.25 88 ASN A CA 1
ATOM 686 C C . ASN A 1 88 ? 7.976 -0.168 -14.538 1.00 93.25 88 ASN A C 1
ATOM 688 O O . ASN A 1 88 ? 8.294 -0.865 -15.505 1.00 93.25 88 ASN A O 1
ATOM 692 N N . HIS A 1 89 ? 7.740 1.136 -14.631 1.00 92.56 89 HIS A N 1
ATOM 693 C CA . HIS A 1 89 ? 7.933 1.898 -15.860 1.00 92.56 89 HIS A CA 1
ATOM 694 C C . HIS A 1 89 ? 9.419 2.216 -16.062 1.00 92.56 89 HIS A C 1
ATOM 696 O O . HIS A 1 89 ? 9.882 3.339 -15.870 1.00 92.56 89 HIS A O 1
ATOM 702 N N . VAL A 1 90 ? 10.182 1.172 -16.377 1.00 90.88 90 VAL A N 1
ATOM 703 C CA . VAL A 1 90 ? 11.631 1.236 -16.566 1.00 90.88 90 VAL A CA 1
ATOM 704 C C . VAL A 1 90 ? 12.013 2.215 -17.675 1.00 90.88 90 VAL A C 1
ATOM 706 O O . VAL A 1 90 ? 11.346 2.318 -18.699 1.00 90.88 90 VAL A O 1
ATOM 709 N N . GLY A 1 91 ? 13.126 2.920 -17.483 1.00 88.19 91 GLY A N 1
ATOM 710 C CA . GLY A 1 91 ? 13.733 3.741 -18.527 1.00 88.19 91 GLY A CA 1
ATOM 711 C C . GLY A 1 91 ? 14.530 2.869 -19.491 1.00 88.19 91 GLY A C 1
ATOM 712 O O . GLY A 1 91 ? 15.757 2.825 -19.399 1.00 88.19 91 GLY A O 1
ATOM 713 N N . ASP A 1 92 ? 13.836 2.152 -20.369 1.00 89.06 92 ASP A N 1
ATOM 714 C CA . ASP A 1 92 ? 14.393 1.233 -21.369 1.00 89.06 92 ASP A CA 1
ATOM 715 C C . ASP A 1 92 ? 14.461 1.827 -22.787 1.00 89.06 92 ASP A C 1
ATOM 717 O O . ASP A 1 92 ? 14.958 1.194 -23.715 1.00 89.06 92 ASP A O 1
ATOM 721 N N . TRP A 1 93 ? 14.029 3.079 -22.941 1.00 89.44 93 TRP A N 1
ATOM 722 C CA . TRP A 1 93 ? 14.059 3.806 -24.203 1.00 89.44 93 TRP A CA 1
ATOM 723 C C . TRP A 1 93 ? 14.709 5.185 -24.035 1.00 89.44 93 TRP A C 1
ATOM 725 O O . TRP A 1 93 ? 14.265 6.009 -23.234 1.00 89.44 93 TRP A O 1
ATOM 735 N N . GLY A 1 94 ? 15.784 5.455 -24.783 1.00 89.12 94 GLY A N 1
ATOM 736 C CA . GLY A 1 94 ? 16.473 6.751 -24.774 1.00 89.12 94 GLY A CA 1
ATOM 737 C C . GLY A 1 94 ? 17.797 6.754 -25.540 1.00 89.12 94 GLY A C 1
ATOM 738 O O . GLY A 1 94 ? 18.332 5.702 -25.887 1.00 89.12 94 GLY A O 1
ATOM 739 N N . THR A 1 95 ? 18.355 7.940 -25.792 1.00 89.94 95 THR A N 1
ATOM 740 C CA . THR A 1 95 ? 19.594 8.112 -26.581 1.00 89.94 95 THR A CA 1
ATOM 741 C C . THR A 1 95 ? 20.802 7.406 -25.965 1.00 89.94 95 THR A C 1
ATOM 743 O O . THR A 1 95 ? 21.701 6.983 -26.688 1.00 89.94 95 THR A O 1
ATOM 746 N N . GLN A 1 96 ? 20.792 7.194 -24.646 1.00 87.75 96 GLN A N 1
ATOM 747 C CA . GLN A 1 96 ? 21.821 6.441 -23.933 1.00 87.75 96 GLN A CA 1
ATOM 748 C C . GLN A 1 96 ? 21.999 4.994 -24.435 1.00 87.75 96 GLN A C 1
ATOM 750 O O . GLN A 1 96 ? 23.097 4.451 -24.334 1.00 87.75 96 GLN A O 1
ATOM 755 N N . PHE A 1 97 ? 20.968 4.388 -25.036 1.00 89.50 97 PHE A N 1
ATOM 756 C CA . PHE A 1 97 ? 21.078 3.056 -25.639 1.00 89.50 97 PHE A CA 1
ATOM 757 C C . PHE A 1 97 ? 21.933 3.049 -26.907 1.00 89.50 97 PHE A C 1
ATOM 759 O O . PHE A 1 97 ? 22.642 2.077 -27.134 1.00 89.50 97 PHE A O 1
ATOM 766 N N . GLY A 1 98 ? 21.938 4.132 -27.693 1.00 89.00 98 GLY A N 1
ATOM 767 C CA . GLY A 1 98 ? 22.790 4.235 -28.881 1.00 89.00 98 GLY A CA 1
ATOM 768 C C . GLY A 1 98 ? 24.274 4.144 -28.524 1.00 89.00 98 GLY A C 1
ATOM 769 O O . GLY A 1 98 ? 25.000 3.351 -29.111 1.00 89.00 98 GLY A O 1
ATOM 770 N N . MET A 1 99 ? 24.694 4.876 -27.486 1.00 89.25 99 MET A N 1
ATOM 771 C CA . MET A 1 99 ? 26.072 4.835 -26.979 1.00 89.25 99 MET A CA 1
ATOM 772 C C . MET A 1 99 ? 26.448 3.456 -26.420 1.00 89.25 99 MET A C 1
ATOM 774 O O . MET A 1 99 ? 27.555 2.977 -26.642 1.00 89.25 99 MET A O 1
ATOM 778 N N . LEU A 1 100 ? 25.530 2.805 -25.696 1.00 87.06 100 LEU A N 1
ATOM 779 C CA . LEU A 1 100 ? 25.750 1.458 -25.159 1.00 87.06 100 LEU A CA 1
ATOM 780 C C . LEU A 1 100 ? 25.893 0.412 -26.270 1.00 87.06 100 LEU A C 1
ATOM 782 O O . LEU A 1 100 ? 26.767 -0.447 -26.188 1.00 87.06 100 LEU A O 1
ATOM 786 N N . ILE A 1 101 ? 25.046 0.483 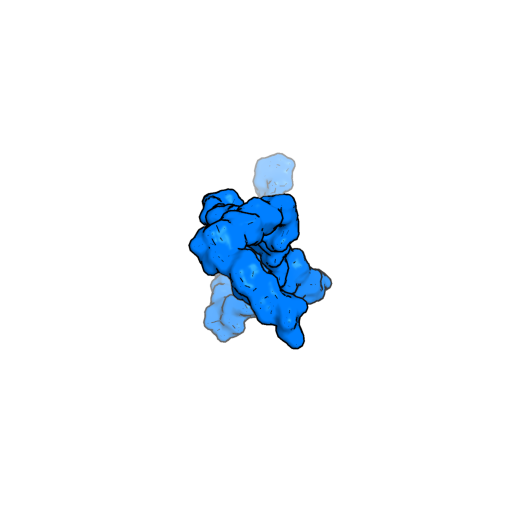-27.297 1.00 89.56 101 ILE A N 1
ATOM 787 C CA . ILE A 1 101 ? 25.078 -0.426 -28.446 1.00 89.56 101 ILE A CA 1
ATOM 788 C C . ILE A 1 101 ? 26.387 -0.257 -29.224 1.00 89.56 101 ILE A C 1
ATOM 790 O O . ILE A 1 101 ? 27.048 -1.252 -29.509 1.00 89.56 101 ILE A O 1
ATOM 794 N N . ASP A 1 102 ? 26.788 0.981 -29.513 1.00 89.56 102 ASP A N 1
ATOM 795 C CA . ASP A 1 102 ? 28.045 1.285 -30.205 1.00 89.56 102 ASP A CA 1
ATOM 796 C C . ASP A 1 102 ? 29.262 0.739 -29.438 1.00 89.56 102 ASP A C 1
ATOM 798 O O . ASP A 1 102 ? 30.054 -0.043 -29.965 1.00 89.56 102 ASP A O 1
ATOM 802 N N . PHE A 1 103 ? 29.323 1.004 -28.129 1.00 87.75 103 PHE A N 1
ATOM 803 C CA . PHE A 1 103 ? 30.363 0.455 -27.260 1.00 87.75 103 PHE A CA 1
ATOM 804 C C . PHE A 1 103 ? 30.398 -1.084 -27.253 1.00 87.75 103 PHE A C 1
ATOM 806 O O . PHE A 1 103 ? 31.474 -1.690 -27.237 1.00 87.75 103 PHE A O 1
ATOM 813 N N . LEU A 1 104 ? 29.238 -1.751 -27.267 1.00 89.19 104 LEU A N 1
ATOM 814 C CA . LEU A 1 104 ? 29.168 -3.212 -27.363 1.00 89.19 104 LEU A CA 1
ATOM 815 C C . LEU A 1 104 ? 29.733 -3.721 -28.698 1.00 89.19 104 LEU A C 1
ATOM 817 O O . LEU A 1 104 ? 30.441 -4.734 -28.704 1.00 89.19 104 LEU A O 1
ATOM 821 N N . PHE A 1 105 ? 29.461 -3.027 -29.808 1.00 88.56 105 PHE A N 1
ATOM 822 C CA . PHE A 1 105 ? 30.000 -3.374 -31.124 1.00 88.56 105 PHE A CA 1
ATOM 823 C C . PHE A 1 105 ? 31.527 -3.290 -31.167 1.00 88.56 105 PHE A C 1
ATOM 825 O O . PHE A 1 105 ? 32.162 -4.222 -31.674 1.00 88.56 105 PHE A O 1
ATOM 832 N N . GLU A 1 106 ? 32.108 -2.236 -30.591 1.00 86.19 106 GLU A N 1
ATOM 833 C CA . GLU A 1 106 ? 33.561 -2.078 -30.475 1.00 86.19 106 GLU A CA 1
ATOM 834 C C . GLU A 1 106 ? 34.177 -3.162 -29.581 1.00 86.19 106 GLU A C 1
ATOM 836 O O . GLU A 1 106 ? 35.118 -3.857 -29.976 1.00 86.19 106 GLU A O 1
ATOM 841 N N . LYS A 1 107 ? 33.619 -3.351 -28.379 1.00 86.75 107 LYS A N 1
ATOM 842 C CA . LYS A 1 107 ? 34.209 -4.207 -27.343 1.00 86.75 107 LYS A CA 1
ATOM 843 C C . LYS A 1 107 ? 34.153 -5.696 -27.674 1.00 86.75 107 LYS A C 1
ATOM 845 O O . LYS A 1 107 ? 35.093 -6.424 -27.360 1.00 86.75 107 LYS A O 1
ATOM 850 N N . PHE A 1 108 ? 33.069 -6.159 -28.293 1.00 82.75 108 PHE A N 1
ATOM 851 C CA . PHE A 1 108 ? 32.863 -7.580 -28.600 1.00 82.75 108 PHE A CA 1
ATOM 852 C C . PHE A 1 108 ? 33.127 -7.935 -30.070 1.00 82.75 108 PHE A C 1
ATOM 854 O O . PHE A 1 108 ? 32.822 -9.050 -30.488 1.00 82.75 108 PHE A O 1
ATOM 861 N N . GLN A 1 109 ? 33.687 -7.011 -30.865 1.00 69.12 109 GLN A N 1
ATOM 862 C CA . GLN A 1 109 ? 33.912 -7.170 -32.313 1.00 69.12 109 GLN A CA 1
ATOM 863 C C . GLN A 1 109 ? 32.670 -7.667 -33.078 1.00 69.12 109 GLN A C 1
ATOM 865 O O . GLN A 1 109 ? 32.778 -8.293 -34.138 1.00 69.12 109 GLN A O 1
ATOM 870 N N . MET A 1 110 ? 31.474 -7.369 -32.559 1.00 59.78 110 MET A N 1
ATOM 871 C CA . MET A 1 110 ? 30.200 -7.825 -33.124 1.00 59.78 110 MET A CA 1
ATOM 872 C C . MET A 1 110 ? 29.937 -7.227 -34.507 1.00 59.78 110 MET A C 1
ATOM 874 O O . MET A 1 110 ? 29.166 -7.796 -35.274 1.00 59.78 110 MET A O 1
ATOM 878 N N . GLY A 1 111 ? 30.641 -6.151 -34.876 1.00 58.28 111 GLY A N 1
ATOM 879 C CA . GLY A 1 111 ? 30.599 -5.591 -36.226 1.00 58.28 111 GLY A CA 1
ATOM 880 C C . GLY A 1 111 ? 30.997 -6.604 -37.307 1.00 58.28 111 GLY A C 1
ATOM 881 O O . GLY A 1 111 ? 30.411 -6.605 -38.383 1.00 58.28 111 GLY A O 1
ATOM 882 N N . ARG A 1 112 ? 31.913 -7.544 -37.017 1.00 56.41 112 ARG A N 1
ATOM 883 C CA . ARG A 1 112 ? 32.268 -8.624 -37.960 1.00 56.41 112 ARG A CA 1
ATOM 884 C C . ARG A 1 112 ? 31.257 -9.770 -37.987 1.00 56.41 112 ARG A C 1
ATOM 886 O O . ARG A 1 112 ? 31.128 -10.434 -39.013 1.00 56.41 112 ARG A O 1
ATOM 893 N N . LEU A 1 113 ? 30.562 -10.020 -36.877 1.00 55.47 113 LEU A N 1
ATOM 894 C CA . LEU A 1 113 ? 29.558 -11.082 -36.789 1.00 55.47 113 LEU A CA 1
ATOM 895 C C . LEU A 1 113 ? 28.250 -10.664 -37.476 1.00 55.47 113 LEU A C 1
ATOM 897 O O . LEU A 1 113 ? 27.652 -11.475 -38.171 1.00 55.47 113 LEU A O 1
ATOM 901 N N . LEU A 1 114 ? 27.848 -9.395 -37.345 1.00 55.88 114 LEU A N 1
ATOM 902 C CA . LEU A 1 114 ? 26.640 -8.858 -37.977 1.00 55.88 114 LEU A CA 1
ATOM 903 C C . LEU A 1 114 ? 26.773 -8.784 -39.506 1.00 55.88 114 LEU A C 1
ATOM 905 O O . LEU A 1 114 ? 25.850 -9.177 -40.207 1.00 55.88 114 LEU A O 1
ATOM 909 N N . ILE A 1 115 ? 27.938 -8.362 -40.018 1.00 57.88 115 ILE A N 1
ATOM 910 C CA . ILE A 1 115 ? 28.237 -8.393 -41.461 1.00 57.88 115 ILE A CA 1
ATOM 911 C C . ILE A 1 115 ? 28.151 -9.836 -41.985 1.00 57.88 115 ILE A C 1
ATOM 913 O O . ILE A 1 115 ? 27.458 -10.085 -42.959 1.00 57.88 115 ILE A O 1
ATOM 917 N N . ARG A 1 116 ? 28.715 -10.821 -41.270 1.00 53.03 116 ARG A N 1
ATOM 918 C CA . ARG A 1 116 ? 28.600 -12.246 -41.641 1.00 53.03 116 ARG A CA 1
ATOM 919 C C . ARG A 1 116 ? 27.181 -12.824 -41.582 1.00 53.03 116 ARG A C 1
ATOM 921 O O . ARG A 1 116 ? 26.920 -13.804 -42.271 1.00 53.03 116 ARG A O 1
ATOM 928 N N . ILE A 1 117 ? 26.304 -12.289 -40.734 1.00 58.16 117 ILE A N 1
ATOM 929 C CA . ILE A 1 117 ? 24.906 -12.738 -40.615 1.00 58.16 117 ILE A CA 1
ATOM 930 C C . ILE A 1 117 ? 24.021 -12.077 -41.678 1.00 58.16 117 ILE A C 1
ATOM 932 O O . ILE A 1 117 ? 23.064 -12.696 -42.114 1.00 58.16 117 ILE A O 1
ATOM 936 N N . LEU A 1 118 ? 24.328 -10.844 -42.094 1.00 53.03 118 LEU A N 1
ATOM 937 C CA . LEU A 1 118 ? 23.593 -10.128 -43.145 1.00 53.03 118 LEU A CA 1
ATOM 938 C C . LEU A 1 118 ? 24.075 -10.472 -44.566 1.00 53.03 118 LEU A C 1
ATOM 940 O O . LEU A 1 118 ? 23.370 -10.194 -45.531 1.00 53.03 118 LEU A O 1
ATOM 944 N N . GLU A 1 119 ? 25.271 -11.052 -44.698 1.00 53.97 119 GLU A N 1
ATOM 945 C CA . GLU A 1 119 ? 25.829 -11.571 -45.956 1.00 53.97 119 GLU A CA 1
ATOM 946 C C . GLU A 1 119 ? 25.458 -13.047 -46.241 1.00 53.97 119 GLU A C 1
ATOM 948 O O . GLU A 1 119 ? 25.905 -13.592 -47.250 1.00 53.97 119 GLU A O 1
ATOM 953 N N . ASN A 1 120 ? 24.641 -13.689 -45.392 1.00 42.88 120 ASN A N 1
ATOM 954 C CA . ASN A 1 120 ? 24.020 -15.008 -45.624 1.00 42.88 120 ASN A CA 1
ATOM 955 C C . ASN A 1 120 ? 22.491 -14.905 -45.566 1.00 42.88 120 ASN A C 1
ATOM 957 O O . ASN A 1 120 ? 21.833 -15.779 -46.171 1.00 42.88 120 ASN A O 1
#

Sequence (120 aa):
MIESCSIAGPGFINVKLSTQWIAKRIQNMLTDGIDTWAPRLSVKRAIVDFSSPNIAKEMHVGHLRSTIIGDTIARMLEYSKVDVLRRNHVGDWGTQFGMLIDFLFEKFQMGRLLIRILEN

Organism: Helianthus annuus (NCBI:txid4232)

Foldseek 3Di:
DFPDWDADDPGDIDTHRDPVVVVVVVVCCVVVHVLVVQAADPAAADEQEALAEAPLDDRDPVSVVRVVVSVVVQVSCVSNVHHYHYHRNHNDDDPSVVVVVVVCCVPVVCVVVVVVVVVD

pLDDT: mean 88.76, std 12.18, range [42.88, 98.38]

InterPro domains:
  IPR001278 Arginine-tRNA ligase [PR01038] (45-60)
  IPR001278 Arginine-tRNA ligase [PR01038] (60-76)
  IPR001278 Arginine-tRNA ligase [PR01038] (84-97)
  IPR001278 Arginine-tRNA ligase [PTHR11956] (1-110)
  IPR001412 Aminoacyl-tRNA synthetase, class I, conserved site [PS00178] (53-64)
  IPR014729 Rossmann-like alpha/beta/alpha sandwich fold [G3DSA:3.40.50.620] (43-118)
  IPR035684 Arginyl-tRNA synthetase, catalytic core domain [PF00750] (27-109)
  IPR036695 Arginyl tRNA synthetase N-terminal domain superfamily [G3DSA:3.30.1360.70] (1-33)

=== Feature glossary ===
A reading guide for the features in this record.

Start from the sequence.

  · Sequence gives the chain of amino acids in standard one-letter code (A=alanine, C=cysteine, …, Y=tyrosine), read N→C. It is the only feature that is directly encoded by the gene; all structural features are derived from the folded form of this sequence.

Fold it, and you get atomic coordinates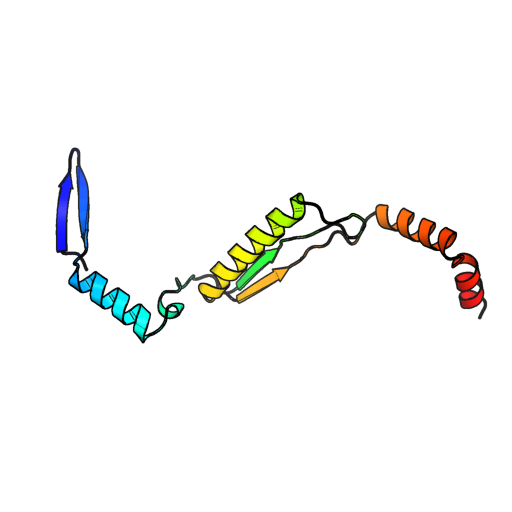 and the backbone conformation that goes with them.

  · The mmCIF table is the protein's shape written out atom by atom. For each backbone N, Cα, C, and carbonyl O, it records an (x, y, z) coordinate triple in Å plus the residue type, chain letter, and residue number.

  · Backbone dihedral angles. Every residue except chain termini has a φ (preceding-C → N → Cα → C) and a ψ (N → Cα → C → next-N). They are reported in degrees following the IUPAC sign convention. Secondary structure is essentially a statement about which (φ, ψ) basin each residue occupies.

  · DSSP 8-state secondary structure assigns each residue one of H (α-helix), G (3₁₀-helix), I (π-helix), E (extended β-strand), B (isolated β-bridge), T (hydrogen-bonded turn), S (bend), or '-' (coil). The assignment is computed from backbone hydrogen-bond geometry via the Kabsch–Sander algorithm.

  · P-SEA three-state annotation labels each residue as helix, strand, or coil based purely on the geometry of the Cα trace. It serves as a fallback when the full backbone (and thus DSSP) is unavailable.

Summarize the fold with a handful of shape descriptors and a per-residue structural alphabet.

  · Radius of gyration (Rg) is the root-mean-square distance of Cα atoms from their centroid — a single number for overall size and compactness. A globular domain of N residues has Rg ≈ 2.2·N^0.38 Å; an extended or disordered chain has a much larger Rg. The Cα contact count is the number of residue pairs whose Cα atoms are within 8 Å and are more than four positions apart in sequence — a standard proxy for tertiary packing density. The bounding box is the smallest axis-aligned box enclosing all Cα atoms.

  · Foldseek's 3Di representation compresses backbone geometry into a per-residue letter drawn from a learned twenty-state alphabet. It captures the tertiary interaction pattern around each residue — which residues are packed against it in space, regardless of where they are in sequence.

  · Accessible surface area quantifies burial. A residue with SASA near zero is packed into the hydrophobic core; one with SASA >100 Å² sits on the surface. Computed here via the Shrake–Rupley numerical algorithm with a 1.4 Å probe.

Ask how reliable the model is.

  · For AlphaFold models, the B-factor field carries pLDDT — the model's own estimate of local accuracy on a 0–100 scale. Regions with pLDDT<50 should be treated as essentially unmodeled; they often correspond to intrinsically disordered segments.

  · For experimental (PDB) structures, the B-factor (temperature factor) quantifies the positional spread of each atom in the crystal — a combination of thermal vibration and static disorder — in units of Å². High B-factors mark flexible loops or poorly resolved regions; low B-factors mark the rigid, well-ordered core.

  · PAE(i, j) answers: if I align the predicted and true structures on residue i, how far off (in Å) do I expect residue j to be? A block-diagonal PAE matrix with low values on the blocks and high values off-diagonal is the signature of a multi-domain protein with confidently predicted domains but uncertain inter-domain orientation.

Place it in context: what it resembles, what it is annotated as, and how it looks.

  · Structural nearest neighbors (via Foldseek easy-search vs the PDB). Reported per hit: target PDB id, E-value, and alignment TM-score. A TM-score above ~0.5 is the conventional threshold for 'same fold'.

  · Functional annotations link the protein to curated databases. InterPro entries identify conserved domains and families by matching the sequence against member-database signatures (Pfam, PROSITE, CDD, …). Gene Ontology (GO) terms describe molecular function, biological process, and cellular component in a controlled vocabulary. CATH places the structure in a hierarchical fold classification (Class/Architecture/Topology/Homologous-superfamily). The organism is the source species.

  · Plot images: a contact map (which residues are close in 3D, as an N×N binary image), a Ramachandran scatter (backbone torsion angles, revealing secondary-structure composition at a glance), and — for AlphaFold structures — a PAE heatmap (pairwise prediction confidence).

  · Structure images are PyMOL renders from six orthogonal camera directions. Cartoon representation draws helices as coils and strands as arrows; sticks shows the backbone as bonds; surface shows the solvent-excluded envelope. Rainbow coloring maps sequence position to hue (blue→red, N→C); chain coloring assigns a distinct color per polypeptide.